Protein AF-O68061-F1 (afdb_monomer)

Sequence (63 aa):
MVRETMANGLVMAYKRLEQHSFTWPAVKDGMMMLSHAQFEALFAGLDWRRVRALDVRAPEAVE

Structure (mmCIF, N/CA/C/O backbone):
data_AF-O68061-F1
#
_entry.id   AF-O68061-F1
#
loop_
_atom_site.group_PDB
_atom_site.id
_atom_site.type_symbol
_atom_site.label_atom_id
_atom_site.label_alt_id
_atom_site.label_comp_id
_atom_site.label_asym_id
_atom_site.label_entity_id
_atom_site.label_seq_id
_atom_site.pdbx_PDB_ins_code
_atom_site.Cartn_x
_atom_site.Cartn_y
_atom_site.Cartn_z
_atom_site.occupancy
_atom_site.B_iso_or_equiv
_atom_site.auth_seq_id
_atom_site.auth_comp_id
_atom_site.auth_asym_id
_atom_site.auth_atom_id
_atom_site.pdbx_PDB_model_num
ATOM 1 N N . MET A 1 1 ? -2.486 1.430 -29.847 1.00 35.75 1 MET A N 1
ATOM 2 C CA . MET A 1 1 ? -1.074 1.084 -29.584 1.00 35.75 1 MET A CA 1
ATOM 3 C C . MET A 1 1 ? -0.540 2.062 -28.548 1.00 35.75 1 MET A C 1
ATOM 5 O O . MET A 1 1 ? -0.087 3.139 -28.907 1.00 35.75 1 MET A O 1
ATOM 9 N N . VAL A 1 2 ? -0.701 1.750 -27.261 1.00 43.25 2 VAL A N 1
ATOM 10 C CA . VAL A 1 2 ? -0.153 2.581 -26.181 1.00 43.25 2 VAL A CA 1
ATOM 11 C C . VAL A 1 2 ? 1.284 2.125 -25.993 1.00 43.25 2 VAL A C 1
ATOM 13 O O . VAL A 1 2 ? 1.529 1.031 -25.499 1.00 43.25 2 VAL A O 1
ATOM 16 N N . ARG A 1 3 ? 2.235 2.914 -26.493 1.00 45.62 3 ARG A N 1
ATOM 17 C CA . ARG A 1 3 ? 3.640 2.720 -26.144 1.00 45.62 3 ARG A CA 1
ATOM 18 C C . ARG A 1 3 ? 3.808 3.195 -24.707 1.00 45.62 3 ARG A C 1
ATOM 20 O O . ARG A 1 3 ? 3.617 4.377 -24.425 1.00 45.62 3 ARG A O 1
ATOM 27 N N . GLU A 1 4 ? 4.149 2.270 -23.820 1.00 49.84 4 GLU A N 1
ATOM 28 C CA . GLU A 1 4 ? 4.592 2.565 -22.461 1.00 49.84 4 GLU A CA 1
ATOM 29 C C . GLU A 1 4 ? 5.953 3.266 -22.536 1.00 49.84 4 GLU A C 1
ATOM 31 O O . GLU A 1 4 ? 7.020 2.660 -22.5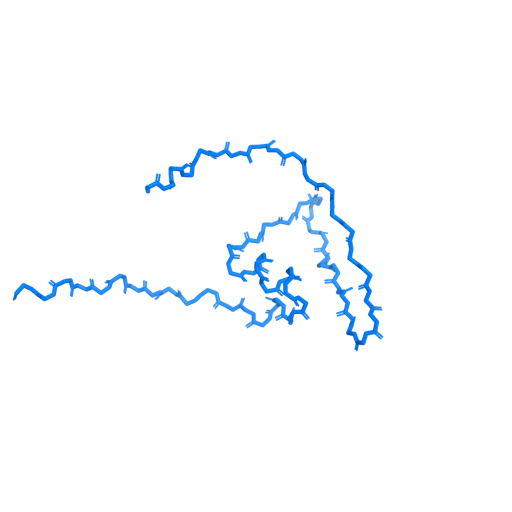02 1.00 49.84 4 GLU A O 1
ATOM 36 N N . THR A 1 5 ? 5.911 4.583 -22.723 1.00 55.81 5 THR A N 1
ATOM 37 C CA . THR A 1 5 ? 7.055 5.448 -22.444 1.00 55.81 5 THR A CA 1
ATOM 38 C C . THR A 1 5 ? 7.238 5.416 -20.934 1.00 55.81 5 THR A C 1
ATOM 40 O O . THR A 1 5 ? 6.283 5.712 -20.219 1.00 55.81 5 THR A O 1
ATOM 43 N N . MET A 1 6 ? 8.416 5.021 -20.445 1.00 52.84 6 MET A N 1
ATOM 44 C CA . MET A 1 6 ? 8.726 5.000 -19.013 1.00 52.84 6 MET A CA 1
ATOM 45 C C . MET A 1 6 ? 8.466 6.387 -18.411 1.00 52.84 6 MET A C 1
ATOM 47 O O . MET A 1 6 ? 9.281 7.297 -18.543 1.00 52.84 6 MET A O 1
ATOM 51 N N . ALA A 1 7 ? 7.299 6.568 -17.800 1.00 56.19 7 ALA A N 1
ATOM 52 C CA . ALA A 1 7 ? 6.919 7.812 -17.163 1.00 56.19 7 ALA A CA 1
ATOM 53 C C . ALA A 1 7 ? 7.492 7.798 -15.746 1.00 56.19 7 ALA A C 1
ATOM 55 O O . ALA A 1 7 ? 6.962 7.153 -14.849 1.00 56.19 7 ALA A O 1
ATOM 56 N N . ASN A 1 8 ? 8.578 8.530 -15.532 1.00 61.59 8 ASN A N 1
ATOM 57 C CA . ASN A 1 8 ? 9.142 8.825 -14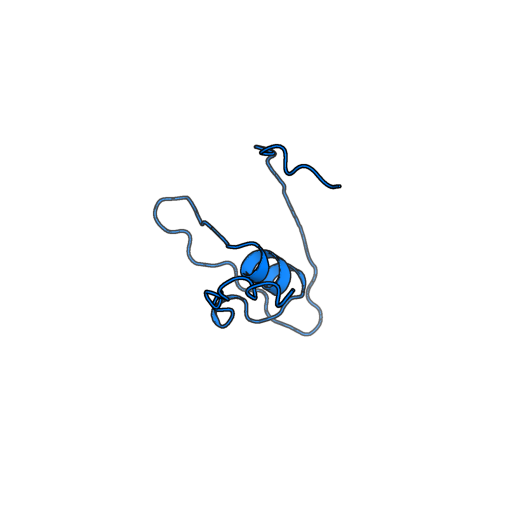.215 1.00 61.59 8 ASN A CA 1
ATOM 58 C C . ASN A 1 8 ? 8.388 9.974 -13.508 1.00 61.59 8 ASN A C 1
ATOM 60 O O . ASN A 1 8 ? 8.990 10.815 -12.844 1.00 61.59 8 ASN A O 1
ATOM 64 N N . GLY A 1 9 ? 7.062 10.026 -13.666 1.00 67.56 9 GLY A N 1
ATOM 65 C CA . GLY A 1 9 ? 6.210 11.036 -13.043 1.00 67.56 9 GLY A CA 1
ATOM 66 C C . GLY A 1 9 ? 5.923 10.713 -11.577 1.00 67.56 9 GLY A C 1
ATOM 67 O O . GLY A 1 9 ? 5.541 9.593 -11.246 1.00 67.56 9 GLY A O 1
ATOM 68 N N . LEU A 1 10 ? 6.071 11.701 -10.693 1.00 74.12 10 LEU A N 1
ATOM 69 C CA . LEU A 1 10 ? 5.580 11.618 -9.318 1.00 74.12 10 LEU A CA 1
ATOM 70 C C . LEU A 1 10 ? 4.062 11.848 -9.314 1.00 74.12 10 LEU A C 1
ATOM 72 O O . LEU A 1 10 ? 3.592 12.861 -9.830 1.00 74.12 10 LEU A O 1
ATOM 76 N N . VAL A 1 11 ? 3.299 10.937 -8.709 1.00 71.69 11 VAL A N 1
ATOM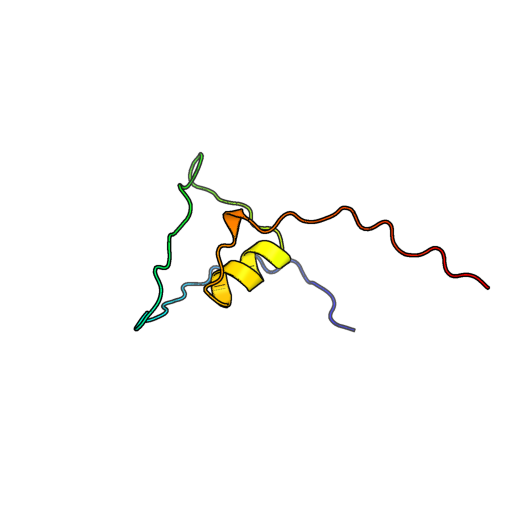 77 C CA . VAL A 1 11 ? 1.838 11.049 -8.579 1.00 71.69 11 VAL A CA 1
ATOM 78 C C . VAL A 1 11 ? 1.458 11.038 -7.104 1.00 71.69 11 VAL A C 1
ATOM 80 O O . VAL A 1 11 ? 1.867 10.152 -6.357 1.00 71.69 11 VAL A O 1
ATOM 83 N N . MET A 1 12 ? 0.637 12.005 -6.693 1.00 73.38 12 MET A N 1
ATOM 84 C CA . MET A 1 12 ? -0.023 12.014 -5.390 1.00 73.38 12 MET A CA 1
ATOM 85 C C . MET A 1 12 ? -1.509 11.718 -5.600 1.00 73.38 12 MET A C 1
ATOM 87 O O . MET A 1 12 ? -2.178 12.416 -6.358 1.00 73.38 12 MET A O 1
ATOM 91 N N . ALA A 1 13 ? -2.023 10.679 -4.944 1.00 71.62 13 ALA A N 1
ATOM 92 C CA . ALA A 1 13 ? -3.421 10.270 -5.044 1.00 71.62 13 ALA A CA 1
ATOM 93 C C . ALA A 1 13 ? -4.081 10.256 -3.658 1.00 71.62 13 ALA A C 1
ATOM 95 O O . ALA A 1 13 ? -3.468 9.850 -2.671 1.00 71.62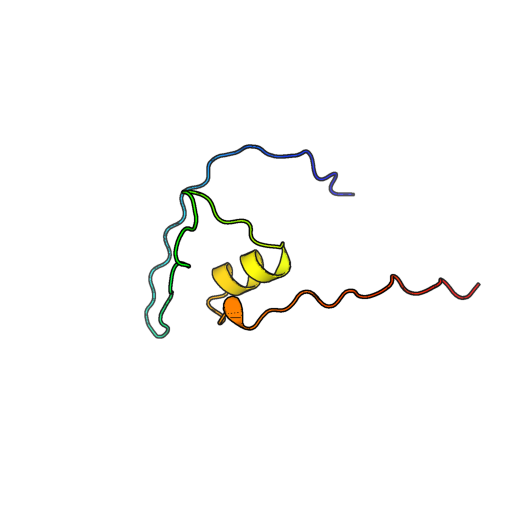 13 ALA A O 1
ATOM 96 N N . TYR A 1 14 ? -5.346 10.674 -3.596 1.00 73.56 14 TYR A N 1
ATOM 97 C CA . TYR A 1 14 ? -6.177 10.662 -2.392 1.00 73.56 14 TYR A CA 1
ATOM 98 C C . TYR A 1 14 ? -7.494 9.940 -2.697 1.00 73.56 14 TYR A C 1
ATOM 100 O O . TYR A 1 14 ? -8.153 10.249 -3.689 1.00 73.56 14 TYR A O 1
ATOM 108 N N . LYS A 1 15 ? -7.888 8.983 -1.848 1.00 72.50 15 LYS A N 1
ATOM 109 C CA . LYS A 1 15 ? -9.155 8.245 -1.958 1.00 72.50 15 LYS A CA 1
ATOM 110 C C . LYS A 1 15 ? -9.852 8.239 -0.603 1.00 72.50 15 LYS A C 1
ATOM 112 O O . LYS A 1 15 ? -9.283 7.778 0.385 1.00 72.50 15 LYS A O 1
ATOM 117 N N . ARG A 1 16 ? -11.087 8.740 -0.561 1.00 73.19 16 ARG A N 1
ATOM 118 C CA . ARG A 1 16 ? -11.942 8.679 0.628 1.00 73.19 16 ARG A CA 1
ATOM 119 C C . ARG A 1 16 ? -12.626 7.318 0.682 1.00 73.19 16 ARG A C 1
ATOM 121 O O . ARG A 1 16 ? -13.174 6.856 -0.316 1.00 73.19 16 ARG A O 1
ATOM 128 N N . LEU A 1 17 ? -12.564 6.670 1.837 1.00 71.50 17 LEU A N 1
ATOM 129 C CA . LEU A 1 17 ? -13.087 5.327 2.025 1.00 71.50 17 LEU A CA 1
ATOM 130 C C . LEU A 1 17 ? -14.300 5.383 2.937 1.00 71.50 17 LEU A C 1
ATOM 132 O O . LEU A 1 17 ? -14.183 5.764 4.096 1.00 71.50 17 LEU A O 1
ATOM 136 N N . GLU A 1 18 ? -15.453 4.997 2.410 1.00 69.75 18 GLU A N 1
ATOM 137 C CA . GLU A 1 18 ? -16.709 5.033 3.164 1.00 69.75 18 GLU A CA 1
ATOM 138 C C . GLU A 1 18 ? -17.052 3.660 3.776 1.00 69.75 18 GLU A C 1
ATOM 140 O O . GLU A 1 18 ? -17.728 3.605 4.796 1.00 69.75 18 GLU A O 1
ATOM 145 N N . GLN A 1 19 ? -16.582 2.548 3.185 1.00 67.31 19 GLN A N 1
ATOM 146 C CA . GLN A 1 19 ? -16.963 1.174 3.581 1.00 67.31 19 GLN A CA 1
ATOM 147 C C . GLN A 1 19 ? -15.802 0.160 3.651 1.00 67.31 19 GLN A C 1
ATOM 149 O O . GLN A 1 19 ? -15.988 -0.940 4.166 1.00 67.31 19 GLN A O 1
ATOM 154 N N . HIS A 1 20 ? -14.597 0.497 3.172 1.00 65.19 20 HIS A N 1
ATOM 155 C CA . HIS A 1 20 ? -13.477 -0.452 3.072 1.00 65.19 20 HIS A CA 1
ATOM 156 C C . HIS A 1 20 ? -12.161 0.145 3.576 1.00 65.19 20 HIS A C 1
ATOM 158 O O . HIS A 1 20 ? -11.880 1.313 3.347 1.00 65.19 20 HIS A O 1
ATOM 164 N N . SER A 1 21 ? -11.321 -0.650 4.239 1.00 67.75 21 SER A N 1
ATOM 165 C CA . SER A 1 21 ? -9.995 -0.215 4.689 1.00 67.75 21 SER A CA 1
ATOM 166 C C . SER A 1 21 ? -8.991 -0.214 3.535 1.00 67.75 21 SER A C 1
ATOM 168 O O . SER A 1 21 ? -8.843 -1.217 2.841 1.00 67.75 21 SER A O 1
ATOM 170 N N . PHE A 1 22 ? -8.247 0.876 3.376 1.00 70.94 22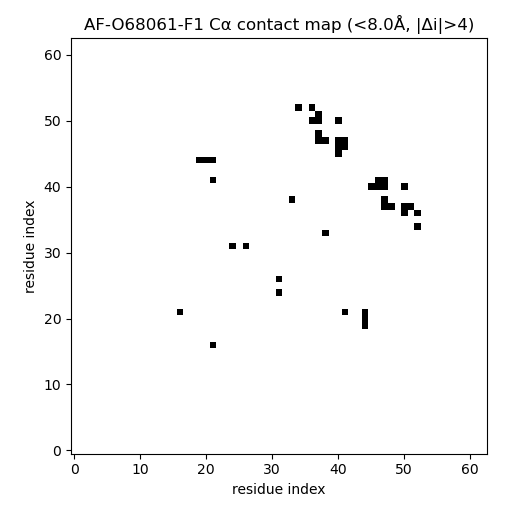 PHE A N 1
ATOM 171 C CA . PHE A 1 22 ? -7.133 0.986 2.440 1.00 70.94 22 PHE A CA 1
ATOM 172 C C . PHE A 1 22 ? -5.855 0.993 3.256 1.00 70.94 22 PHE A C 1
ATOM 174 O O . PHE A 1 22 ? -5.615 1.899 4.056 1.00 70.94 22 PHE A O 1
ATOM 181 N N . THR A 1 23 ? -5.049 -0.042 3.079 1.00 72.69 23 THR A N 1
ATOM 182 C CA . THR A 1 23 ? -3.787 -0.177 3.792 1.00 72.69 23 THR A CA 1
ATOM 183 C C . THR A 1 23 ? -2.656 0.051 2.815 1.00 72.69 23 THR A C 1
ATOM 185 O O . THR A 1 23 ? -2.438 -0.754 1.903 1.00 72.69 23 THR A O 1
ATOM 188 N N . TRP A 1 24 ? -1.923 1.140 3.042 1.00 74.31 24 TRP A N 1
ATOM 189 C CA . TRP A 1 24 ? -0.639 1.314 2.393 1.00 74.31 24 TRP A CA 1
ATOM 190 C C . TRP A 1 24 ? 0.307 0.187 2.838 1.00 74.31 24 TRP A C 1
ATOM 192 O O . TRP A 1 24 ? 0.382 -0.118 4.032 1.00 74.31 24 TRP A O 1
ATOM 202 N N . PRO A 1 25 ? 1.015 -0.458 1.903 1.00 68.44 25 PRO A N 1
ATOM 203 C CA . PRO A 1 25 ? 2.107 -1.364 2.225 1.00 68.44 25 PRO A CA 1
ATOM 204 C C . PRO A 1 25 ? 3.145 -0.715 3.133 1.00 68.44 25 PRO A C 1
ATOM 206 O O . PRO A 1 25 ? 3.418 0.481 3.036 1.00 68.44 25 PRO A O 1
ATOM 209 N N . ALA A 1 26 ? 3.790 -1.541 3.955 1.00 71.62 26 ALA A N 1
ATOM 210 C CA . ALA A 1 26 ? 5.028 -1.140 4.597 1.00 71.62 26 ALA A CA 1
ATOM 211 C C . ALA A 1 26 ? 6.060 -0.824 3.508 1.00 71.62 26 ALA A C 1
ATOM 213 O O . ALA A 1 26 ? 6.370 -1.668 2.663 1.00 71.62 26 ALA A O 1
ATOM 214 N N . VAL A 1 27 ? 6.571 0.401 3.524 1.00 73.69 27 VAL A N 1
ATOM 215 C CA . VAL A 1 27 ? 7.652 0.814 2.636 1.00 73.69 27 VAL A CA 1
ATOM 216 C C . VAL A 1 27 ? 8.925 0.116 3.111 1.00 73.69 27 VAL A C 1
ATOM 218 O O . VAL A 1 27 ? 9.333 0.295 4.259 1.00 73.69 27 VAL A O 1
ATOM 221 N N . LYS A 1 28 ? 9.546 -0.694 2.250 1.00 71.19 28 LYS A N 1
ATOM 222 C CA . LYS A 1 28 ? 10.826 -1.347 2.542 1.00 71.19 28 LYS A CA 1
ATOM 223 C C . LYS A 1 28 ? 11.935 -0.543 1.865 1.00 71.19 28 LYS A C 1
ATOM 225 O O . LYS A 1 28 ? 11.841 -0.270 0.678 1.00 71.19 28 LYS A O 1
ATOM 230 N N . ASP A 1 29 ? 12.946 -0.117 2.617 1.00 68.06 29 ASP A N 1
ATOM 231 C CA . ASP A 1 29 ? 14.070 0.673 2.079 1.00 68.06 29 ASP A CA 1
ATOM 232 C C . ASP A 1 29 ? 13.650 1.999 1.398 1.00 68.06 29 ASP A C 1
ATOM 234 O O . ASP A 1 29 ? 14.312 2.498 0.493 1.00 68.06 29 ASP A O 1
ATOM 238 N N . GLY A 1 30 ? 12.527 2.591 1.821 1.00 72.38 30 GLY A N 1
ATOM 239 C CA . GLY A 1 30 ? 12.034 3.868 1.284 1.00 72.38 30 GLY A CA 1
ATOM 240 C C . GLY A 1 30 ? 11.318 3.778 -0.071 1.00 72.38 30 GLY A C 1
ATOM 241 O O . GLY A 1 30 ? 10.796 4.788 -0.538 1.00 72.38 30 GLY A O 1
ATOM 242 N N . MET A 1 31 ? 11.233 2.591 -0.682 1.00 70.62 31 MET A N 1
ATOM 243 C CA . MET A 1 31 ? 10.574 2.385 -1.973 1.00 70.62 31 MET A CA 1
ATOM 244 C C . MET A 1 31 ? 9.655 1.164 -1.959 1.00 70.62 31 MET A C 1
ATOM 246 O O . MET A 1 31 ? 9.837 0.211 -1.206 1.00 70.62 31 MET A O 1
ATOM 250 N N . MET A 1 32 ? 8.643 1.176 -2.821 1.00 76.50 32 MET A N 1
ATOM 251 C CA . MET A 1 32 ? 7.821 0.000 -3.053 1.00 76.50 32 MET A CA 1
ATOM 252 C C . MET A 1 32 ? 7.551 -0.162 -4.543 1.00 76.50 32 MET A C 1
ATOM 254 O O . MET A 1 32 ? 7.064 0.758 -5.195 1.00 76.50 32 MET A O 1
ATOM 258 N N . MET A 1 33 ? 7.861 -1.344 -5.071 1.00 77.19 33 MET A N 1
ATOM 259 C CA . MET A 1 33 ? 7.522 -1.720 -6.439 1.00 77.19 33 MET A CA 1
ATOM 260 C C . MET A 1 33 ? 6.220 -2.520 -6.439 1.00 77.19 33 MET A C 1
ATOM 262 O O . MET A 1 33 ? 6.103 -3.526 -5.739 1.00 77.19 33 MET A O 1
ATOM 266 N N . LEU A 1 34 ? 5.255 -2.066 -7.233 1.00 79.19 34 LEU A N 1
ATOM 267 C CA . LEU A 1 34 ? 4.005 -2.766 -7.509 1.00 79.19 34 LEU A CA 1
ATOM 268 C C . LEU A 1 34 ? 4.020 -3.217 -8.966 1.00 79.19 34 LEU A C 1
ATOM 270 O O . LEU A 1 34 ? 4.367 -2.440 -9.855 1.00 79.19 34 LEU A O 1
ATOM 274 N N . SER A 1 35 ? 3.605 -4.455 -9.217 1.00 84.31 35 SER A N 1
ATOM 275 C CA . SER A 1 35 ? 3.218 -4.849 -10.575 1.00 84.31 35 SER A CA 1
ATOM 276 C C . SER A 1 35 ? 1.951 -4.101 -11.002 1.00 84.31 35 SER A C 1
ATOM 278 O O . SER A 1 35 ? 1.188 -3.625 -10.157 1.00 84.31 35 SER A O 1
ATOM 280 N N . HIS A 1 36 ? 1.688 -4.053 -12.308 1.00 82.19 36 HIS A N 1
ATOM 281 C CA . HIS A 1 36 ? 0.490 -3.415 -12.856 1.00 82.19 36 HIS A CA 1
ATOM 282 C C . HIS A 1 36 ? -0.803 -3.920 -12.186 1.00 82.19 36 HIS A C 1
ATOM 284 O O . HIS A 1 36 ? -1.580 -3.128 -11.662 1.00 82.19 36 HIS A O 1
ATOM 290 N N . ALA A 1 37 ? -0.968 -5.242 -12.073 1.00 84.44 37 ALA A N 1
ATOM 291 C CA . ALA A 1 37 ? -2.140 -5.852 -11.443 1.00 84.44 37 ALA A CA 1
ATOM 292 C C . ALA A 1 37 ? -2.283 -5.499 -9.949 1.00 84.44 37 ALA A C 1
ATOM 294 O O . ALA A 1 37 ? -3.392 -5.338 -9.442 1.00 84.44 37 ALA A O 1
ATOM 295 N N . GLN A 1 38 ? -1.167 -5.363 -9.225 1.00 84.44 38 GLN A N 1
ATOM 296 C CA . GLN A 1 38 ? -1.206 -4.947 -7.822 1.00 84.44 38 GLN A CA 1
ATOM 297 C C . GLN A 1 38 ? -1.576 -3.468 -7.680 1.00 84.44 38 GLN A C 1
ATOM 299 O O . GLN A 1 38 ? -2.325 -3.124 -6.767 1.00 84.44 38 GLN A O 1
ATOM 304 N N . PHE A 1 39 ? -1.093 -2.606 -8.579 1.00 82.38 39 PHE A N 1
ATOM 305 C CA . PHE A 1 39 ? -1.494 -1.201 -8.619 1.00 82.38 39 PHE A CA 1
ATOM 306 C C . PHE A 1 39 ? -2.993 -1.055 -8.911 1.00 82.38 39 PHE A C 1
ATOM 308 O O . PHE A 1 39 ? -3.683 -0.341 -8.185 1.00 82.38 39 PHE A O 1
ATOM 315 N N . GLU A 1 40 ? -3.521 -1.776 -9.903 1.00 84.44 40 GLU A N 1
ATOM 316 C CA . GLU A 1 40 ? -4.954 -1.758 -10.215 1.00 84.44 40 GLU A CA 1
ATOM 317 C C . GLU A 1 40 ? -5.807 -2.247 -9.040 1.00 84.44 40 GLU A C 1
ATOM 319 O O . GLU A 1 40 ? -6.777 -1.590 -8.664 1.00 84.44 40 GLU A O 1
ATOM 324 N N . ALA A 1 41 ? -5.424 -3.357 -8.402 1.00 84.19 41 ALA A N 1
ATOM 325 C CA . ALA A 1 41 ? -6.139 -3.880 -7.241 1.00 84.19 41 ALA A CA 1
ATOM 326 C C . ALA A 1 41 ? -6.114 -2.909 -6.053 1.00 84.19 41 ALA A C 1
ATOM 328 O O . ALA A 1 41 ? -7.143 -2.703 -5.404 1.00 84.19 41 ALA A O 1
ATOM 329 N N . LEU A 1 42 ? -4.968 -2.265 -5.806 1.00 80.06 42 LEU A N 1
ATOM 330 C CA . LEU A 1 42 ? -4.836 -1.207 -4.807 1.00 80.06 42 LEU A CA 1
ATOM 331 C C . LEU A 1 42 ? -5.804 -0.057 -5.124 1.00 80.06 42 LEU A C 1
ATOM 333 O O . LEU A 1 42 ? -6.554 0.380 -4.250 1.00 80.06 42 LEU A O 1
ATOM 337 N N . PHE A 1 43 ? -5.848 0.396 -6.379 1.00 77.94 43 PHE A N 1
ATOM 338 C CA . PHE A 1 43 ? -6.688 1.518 -6.802 1.00 77.94 43 PHE A CA 1
ATOM 339 C C . PHE A 1 43 ? -8.188 1.187 -6.766 1.00 77.94 43 PHE A C 1
ATOM 341 O O . PHE A 1 43 ? -9.006 2.011 -6.342 1.00 77.94 43 PHE A O 1
ATOM 348 N N . ALA A 1 44 ? -8.554 -0.049 -7.107 1.00 81.31 44 ALA A N 1
ATOM 349 C CA . ALA A 1 44 ? -9.908 -0.579 -6.979 1.00 81.31 44 ALA A CA 1
ATOM 350 C C . ALA A 1 44 ? -10.359 -0.699 -5.509 1.00 81.31 44 ALA A C 1
ATOM 352 O O . ALA A 1 44 ? -11.553 -0.647 -5.226 1.00 81.31 44 ALA A O 1
ATOM 353 N N . GLY A 1 45 ? -9.424 -0.745 -4.550 1.00 79.00 45 GLY A N 1
ATOM 354 C CA . GLY A 1 45 ? -9.711 -0.958 -3.125 1.00 79.00 45 GLY A CA 1
ATOM 355 C C . GLY A 1 45 ? -9.835 -2.435 -2.741 1.00 79.00 45 GLY A C 1
ATOM 356 O O . GLY A 1 45 ? -10.404 -2.753 -1.700 1.00 79.00 45 GLY A O 1
ATOM 357 N N . LEU A 1 46 ? -9.318 -3.330 -3.582 1.00 81.12 46 LEU A N 1
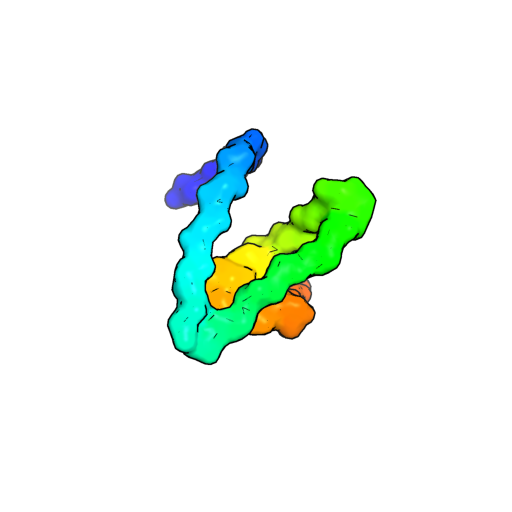ATOM 358 C CA . LEU A 1 46 ? -9.197 -4.756 -3.301 1.00 81.12 46 LEU A CA 1
ATOM 359 C C . LEU A 1 46 ? -7.940 -5.019 -2.459 1.00 81.12 46 LEU A C 1
ATOM 361 O O . LEU A 1 46 ? -7.018 -4.201 -2.407 1.00 81.12 46 LEU A O 1
ATOM 365 N N . ASP A 1 47 ? -7.870 -6.187 -1.813 1.00 80.75 47 ASP A N 1
ATOM 366 C CA . ASP A 1 47 ? -6.653 -6.601 -1.108 1.00 80.75 47 ASP A CA 1
ATOM 367 C C . ASP A 1 47 ? -5.551 -6.958 -2.120 1.00 80.75 47 ASP A C 1
ATOM 369 O O . ASP A 1 47 ? -5.400 -8.098 -2.558 1.00 80.75 47 ASP A O 1
ATOM 373 N N . TRP A 1 48 ? -4.777 -5.948 -2.510 1.00 80.00 48 TRP A N 1
ATOM 374 C CA . TRP A 1 48 ? -3.696 -6.055 -3.490 1.00 80.00 48 TRP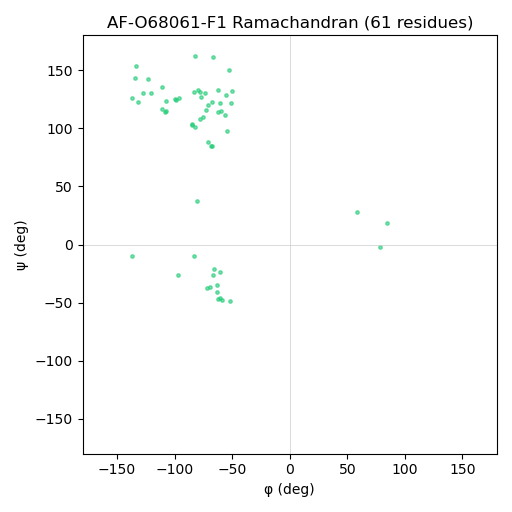 A CA 1
ATOM 375 C C . TRP A 1 48 ? -2.588 -7.035 -3.065 1.00 80.00 48 TRP A C 1
ATOM 377 O O . TRP A 1 48 ? -1.901 -7.589 -3.919 1.00 80.00 48 TRP A O 1
ATOM 387 N N . ARG A 1 49 ? -2.426 -7.306 -1.759 1.00 79.00 49 ARG A N 1
ATOM 388 C CA . ARG A 1 49 ? -1.425 -8.255 -1.224 1.00 79.00 49 ARG A CA 1
ATOM 389 C C . ARG A 1 49 ? -1.726 -9.695 -1.630 1.00 79.00 49 ARG A C 1
ATOM 391 O O . ARG A 1 49 ? -0.818 -10.520 -1.706 1.00 79.00 49 ARG A O 1
ATOM 398 N N . ARG A 1 50 ? -3.000 -10.000 -1.882 1.00 80.75 50 ARG A N 1
ATOM 399 C CA . ARG A 1 50 ? -3.461 -11.296 -2.393 1.00 80.75 50 ARG A CA 1
ATOM 400 C C . ARG A 1 50 ? -3.347 -11.419 -3.907 1.00 80.75 50 ARG A C 1
ATOM 402 O O . ARG A 1 50 ? -3.483 -12.526 -4.423 1.00 80.75 50 ARG A O 1
ATOM 409 N N . VAL A 1 51 ? -3.056 -10.326 -4.612 1.00 80.75 51 VAL A N 1
ATOM 410 C CA . VAL A 1 51 ? -2.812 -10.360 -6.052 1.00 80.75 51 VAL A CA 1
ATOM 411 C C . VAL A 1 51 ? -1.403 -10.873 -6.300 1.00 80.75 51 VAL A C 1
ATOM 413 O O . VAL A 1 51 ? -0.404 -10.197 -6.044 1.00 80.75 51 VAL A O 1
ATOM 416 N N . ARG A 1 52 ? -1.334 -12.104 -6.803 1.00 76.06 52 ARG A N 1
ATOM 417 C CA . ARG A 1 52 ? -0.123 -12.683 -7.376 1.00 76.06 52 ARG A CA 1
ATOM 418 C C . ARG A 1 52 ? -0.213 -12.547 -8.885 1.00 76.06 52 ARG A C 1
ATOM 420 O O . ARG A 1 52 ? -1.181 -13.015 -9.478 1.00 76.06 52 ARG A O 1
ATOM 427 N N . ALA A 1 53 ? 0.793 -11.924 -9.490 1.00 64.75 53 ALA A N 1
ATOM 428 C CA . ALA A 1 53 ? 0.986 -12.048 -10.924 1.00 64.75 53 ALA A CA 1
ATOM 429 C C . ALA A 1 53 ? 1.247 -13.531 -11.207 1.00 64.75 53 ALA A C 1
ATOM 431 O O . ALA A 1 53 ? 2.217 -14.101 -10.705 1.00 64.75 53 ALA A O 1
ATOM 432 N N . LEU A 1 54 ? 0.329 -14.174 -11.923 1.00 65.62 54 LEU A N 1
ATOM 433 C CA . LEU A 1 54 ? 0.609 -15.476 -12.500 1.00 65.62 54 LEU A CA 1
ATOM 434 C C . LEU A 1 54 ? 1.544 -15.224 -13.677 1.00 65.62 54 LEU A C 1
ATOM 436 O O . LEU A 1 54 ? 1.264 -14.350 -14.499 1.00 65.62 54 LEU A O 1
ATOM 440 N N . ASP A 1 55 ? 2.648 -15.964 -13.738 1.00 60.91 55 ASP A N 1
ATOM 441 C CA . ASP A 1 55 ? 3.453 -16.038 -14.952 1.00 60.91 55 ASP A CA 1
ATOM 442 C C . ASP A 1 55 ? 2.618 -16.791 -15.989 1.00 60.91 55 ASP A C 1
ATOM 444 O O . ASP A 1 55 ? 2.615 -18.020 -16.074 1.00 60.91 55 ASP A O 1
ATOM 448 N N . VAL A 1 56 ? 1.757 -16.048 -16.679 1.00 60.22 56 VAL A N 1
ATOM 449 C CA . VAL A 1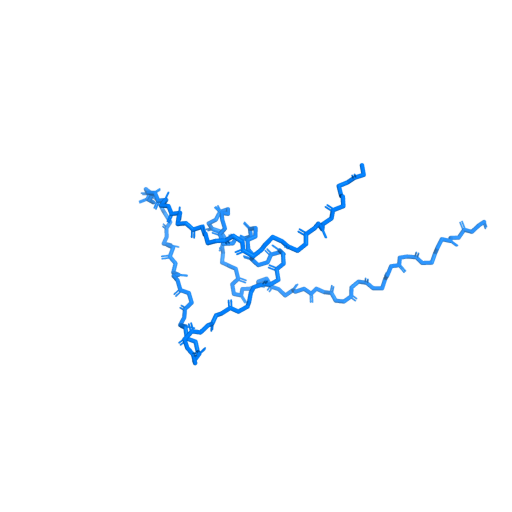 56 ? 0.972 -16.588 -17.776 1.00 60.22 56 VAL A CA 1
ATOM 450 C C . VAL A 1 56 ? 1.898 -16.558 -18.975 1.00 60.22 56 VAL A C 1
ATOM 452 O O . VAL A 1 56 ? 2.108 -15.504 -19.577 1.00 60.22 56 VAL A O 1
ATOM 455 N N . ARG A 1 57 ? 2.470 -17.720 -19.313 1.00 65.19 57 ARG A N 1
ATOM 456 C CA . ARG A 1 57 ? 3.134 -17.904 -20.604 1.00 65.19 57 ARG A CA 1
ATOM 457 C C . ARG A 1 57 ? 2.150 -17.442 -21.673 1.00 65.19 57 ARG A C 1
ATOM 459 O O . ARG A 1 57 ? 1.023 -17.940 -21.722 1.00 65.19 57 ARG A O 1
ATOM 466 N N . ALA A 1 58 ? 2.563 -16.464 -22.480 1.00 66.44 58 ALA A N 1
ATOM 467 C CA . ALA A 1 58 ? 1.759 -15.999 -23.599 1.00 66.44 58 ALA A CA 1
ATOM 468 C C . ALA A 1 58 ? 1.313 -17.226 -24.412 1.00 66.44 58 ALA A C 1
ATOM 470 O O . ALA A 1 58 ? 2.150 -18.106 -24.652 1.00 66.44 58 ALA A O 1
ATOM 471 N N . PRO A 1 59 ? 0.020 -17.339 -24.764 1.00 63.16 59 P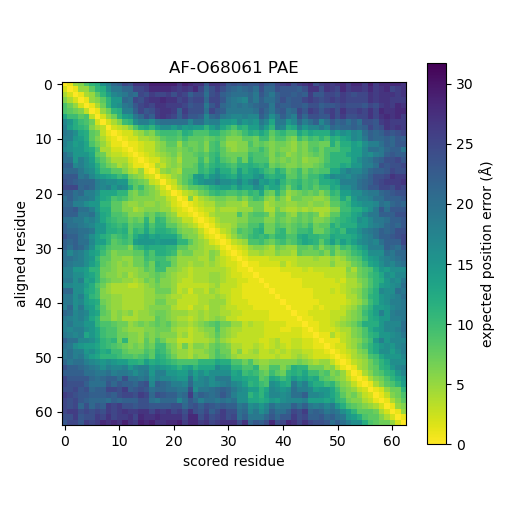RO A N 1
ATOM 472 C CA . PRO A 1 59 ? -0.454 -18.490 -25.512 1.00 63.16 59 PRO A CA 1
ATOM 473 C C . PRO A 1 59 ? 0.377 -18.609 -26.790 1.00 63.16 59 PRO A C 1
ATOM 475 O O . PRO A 1 59 ? 0.547 -17.623 -27.510 1.00 63.16 59 PRO A O 1
ATOM 478 N N . GLU A 1 60 ? 0.930 -19.798 -27.047 1.00 66.31 60 GLU A N 1
ATOM 479 C CA . GLU A 1 60 ? 1.468 -20.098 -28.372 1.00 66.31 60 GLU A CA 1
ATOM 480 C C . GLU A 1 60 ? 0.301 -19.949 -29.341 1.00 66.31 60 GLU A C 1
ATOM 482 O O . GLU A 1 60 ? -0.711 -20.641 -29.215 1.00 66.31 60 GLU A O 1
ATOM 487 N N . ALA A 1 61 ? 0.404 -18.966 -30.235 1.00 66.38 61 ALA A N 1
ATOM 488 C CA . ALA A 1 61 ? -0.541 -18.819 -31.321 1.00 66.38 61 ALA A CA 1
ATOM 489 C C . ALA A 1 61 ? -0.530 -20.140 -32.094 1.00 66.38 61 ALA A C 1
ATOM 491 O O . ALA A 1 61 ? 0.486 -20.515 -32.676 1.00 66.38 61 ALA A O 1
ATOM 492 N N . VAL A 1 62 ? -1.635 -20.875 -32.012 1.00 58.06 62 VAL A N 1
ATOM 493 C CA . VAL A 1 62 ? -1.875 -22.027 -32.872 1.00 58.06 62 VAL A CA 1
ATOM 494 C C . VAL A 1 62 ? -2.240 -21.438 -34.229 1.00 58.06 62 VAL A C 1
ATOM 496 O O . VAL A 1 62 ? -3.276 -20.780 -34.342 1.00 58.06 62 VAL A O 1
ATOM 499 N N . GLU A 1 63 ? -1.331 -21.584 -35.192 1.00 58.41 63 GLU A N 1
ATOM 500 C CA . GLU A 1 63 ? -1.571 -21.300 -36.614 1.00 58.41 63 GLU A CA 1
ATOM 501 C C . GLU A 1 63 ? -2.515 -22.343 -37.226 1.00 58.41 63 GLU A C 1
ATOM 503 O O . GLU A 1 63 ? -2.369 -23.544 -36.892 1.00 58.41 63 GLU A O 1
#

Secondary structure (DSSP, 8-state):
-----------------SSS---PPPPBTTB----HHHHHHHHHTS-GGG------PPP----

Radius of gyration: 15.57 Å; Cα contacts (8 Å, |Δi|>4): 22; chains: 1; bounding box: 31×34×41 Å

Foldseek 3Di:
DDDPDPDPDDDDDDDDDDDADQDDDDADPNDDDDDPQLVVCSVVRHPSVPDDPDPPDDDDPDD

InterPro domains:
  IPR008878 Transposase IS66, Orf2 [PF05717] (7-52)
  IPR008878 Transposase IS66, Orf2 [PTHR36455] (8-57)

pLDDT: mean 70.24, std 10.53, range [35.75, 84.44]

Mean predicted aligned error: 12.0 Å

Solvent-accessible surface area (backbone atoms only — not comparable to full-atom values): 4717 Å² total; per-residue (Å²): 135,85,76,84,68,89,73,89,72,89,82,90,86,87,82,91,68,90,88,62,86,82,78,80,75,84,66,56,95,86,48,80,91,67,55,72,71,30,48,51,28,48,73,74,62,47,75,28,88,76,56,70,87,71,89,69,74,75,76,77,80,81,126

Organism: Rhodobacter capsulatus (NCBI:txid1061)